Protein AF-A0A958DRS2-F1 (afdb_monomer_lite)

Structure (mmCIF, N/CA/C/O backbone):
data_AF-A0A958DRS2-F1
#
_entry.id   AF-A0A958DRS2-F1
#
loop_
_atom_site.group_PDB
_atom_site.id
_atom_site.type_symbol
_atom_site.label_atom_id
_atom_site.label_alt_id
_atom_site.label_comp_id
_atom_site.label_asym_id
_atom_site.label_entity_id
_atom_site.label_seq_id
_atom_site.pdbx_PDB_ins_code
_atom_site.Cartn_x
_atom_site.Cartn_y
_atom_site.Cartn_z
_atom_site.occupancy
_atom_site.B_iso_or_equiv
_atom_site.auth_seq_id
_atom_site.auth_comp_id
_atom_site.auth_asym_id
_atom_site.auth_atom_id
_atom_site.pdbx_PDB_model_num
ATOM 1 N N . MET A 1 1 ? 1.017 -4.886 -2.781 1.00 92.25 1 MET A N 1
ATOM 2 C CA . MET A 1 1 ? 1.422 -5.339 -1.421 1.00 92.25 1 MET A CA 1
ATOM 3 C C . MET A 1 1 ? 0.727 -4.488 -0.355 1.00 92.25 1 MET A C 1
ATOM 5 O O . MET A 1 1 ? 0.595 -3.293 -0.593 1.00 92.25 1 MET A O 1
ATOM 9 N N . PRO A 1 2 ? 0.259 -5.041 0.782 1.00 95.50 2 PRO A N 1
ATOM 10 C CA . PRO A 1 2 ? -0.400 -4.249 1.824 1.00 95.50 2 PRO A CA 1
ATOM 11 C C . PRO A 1 2 ? 0.591 -3.357 2.588 1.00 95.50 2 PRO A C 1
ATOM 13 O O . PRO A 1 2 ? 1.622 -3.830 3.058 1.00 95.50 2 PRO A O 1
ATOM 16 N N . LEU A 1 3 ? 0.252 -2.076 2.738 1.00 95.75 3 LEU A N 1
ATOM 17 C CA . LEU A 1 3 ? 0.984 -1.079 3.521 1.00 95.75 3 LEU A CA 1
ATOM 18 C C . LEU A 1 3 ? 0.074 -0.500 4.620 1.00 95.75 3 LEU A C 1
ATOM 20 O O . LEU A 1 3 ? -0.579 0.529 4.412 1.00 95.75 3 LEU A O 1
ATOM 24 N N . PRO A 1 4 ? -0.022 -1.161 5.788 1.00 95.81 4 PRO A N 1
ATOM 25 C CA . PRO A 1 4 ? -0.774 -0.635 6.921 1.00 95.81 4 PRO A CA 1
ATOM 26 C C . PRO A 1 4 ? -0.100 0.615 7.495 1.00 95.81 4 PRO A C 1
ATOM 28 O O . PRO A 1 4 ? 1.078 0.585 7.842 1.00 95.81 4 PRO A O 1
ATOM 31 N N . ILE A 1 5 ? -0.862 1.696 7.670 1.00 95.88 5 ILE A N 1
ATOM 32 C CA . ILE A 1 5 ? -0.337 2.936 8.275 1.00 95.88 5 ILE A CA 1
ATOM 33 C C . ILE A 1 5 ? -0.509 2.9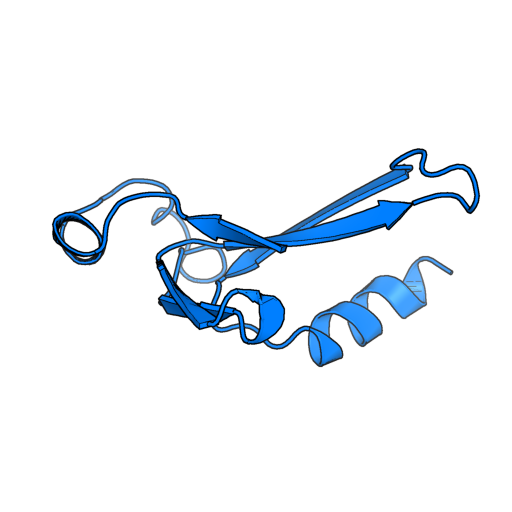66 9.797 1.00 95.88 5 ILE A C 1
ATOM 35 O O . ILE A 1 5 ? 0.190 3.683 10.509 1.00 95.88 5 ILE A O 1
ATOM 39 N N . CYS A 1 6 ? -1.474 2.207 10.317 1.00 95.38 6 CYS A N 1
ATOM 40 C CA . CYS A 1 6 ? -1.673 2.018 11.745 1.00 95.38 6 CYS A CA 1
ATOM 41 C C . CYS A 1 6 ? -2.465 0.737 12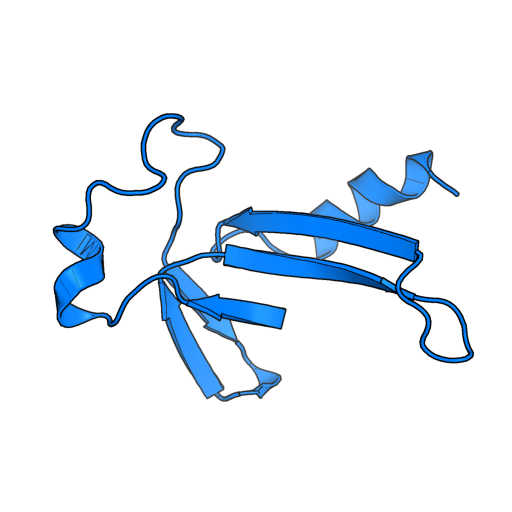.020 1.00 95.38 6 CYS A C 1
ATOM 43 O O . CYS A 1 6 ? -3.070 0.144 11.129 1.00 95.38 6 CYS A O 1
ATOM 45 N N . GLN A 1 7 ? -2.490 0.337 13.289 1.00 94.19 7 GLN A N 1
ATOM 46 C CA . GLN A 1 7 ? -3.337 -0.757 13.752 1.00 94.19 7 GLN A CA 1
ATOM 47 C C . GLN A 1 7 ? -4.823 -0.371 13.727 1.00 94.19 7 GLN A C 1
ATOM 49 O O . GLN A 1 7 ? -5.183 0.792 13.936 1.00 94.19 7 GLN A O 1
ATOM 54 N N . PHE A 1 8 ? -5.704 -1.363 13.582 1.00 92.88 8 PHE A N 1
ATOM 55 C CA . PHE A 1 8 ? -7.163 -1.179 13.507 1.00 92.88 8 PHE A CA 1
ATOM 56 C C . PHE A 1 8 ? -7.768 -0.351 14.637 1.00 92.88 8 PHE A C 1
ATOM 58 O O . PHE A 1 8 ? -8.648 0.474 14.391 1.00 92.88 8 PHE A O 1
ATOM 65 N N . ALA A 1 9 ? -7.235 -0.471 15.854 1.00 94.44 9 ALA A N 1
ATOM 66 C CA . ALA A 1 9 ? -7.672 0.328 16.997 1.00 94.44 9 ALA A CA 1
ATOM 67 C C . ALA A 1 9 ? -7.536 1.854 16.780 1.00 94.44 9 ALA A C 1
ATOM 69 O O . ALA 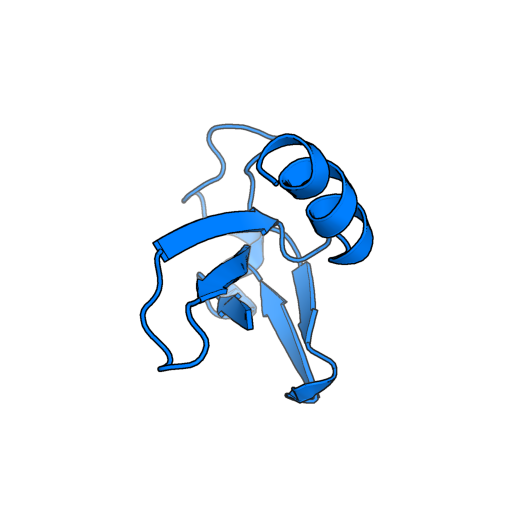A 1 9 ? -8.197 2.643 17.466 1.00 94.44 9 ALA A O 1
ATOM 70 N N . ARG A 1 10 ? -6.672 2.299 15.856 1.00 95.19 10 ARG A N 1
ATOM 71 C CA . ARG A 1 10 ? -6.418 3.717 15.551 1.00 95.19 10 ARG A CA 1
ATOM 72 C C . ARG A 1 10 ? -6.943 4.169 14.187 1.00 95.19 10 ARG A C 1
ATOM 74 O O . ARG A 1 10 ? -7.030 5.377 13.985 1.00 95.19 10 ARG A O 1
ATOM 81 N N . ALA A 1 11 ? -7.376 3.260 13.314 1.00 94.50 11 ALA A N 1
ATOM 82 C CA . ALA A 1 11 ? -7.793 3.568 11.940 1.00 94.50 11 ALA A CA 1
ATOM 83 C C . ALA A 1 11 ? -8.832 4.707 11.843 1.00 94.50 11 ALA A C 1
ATOM 85 O O . ALA A 1 11 ? -8.681 5.654 11.071 1.00 94.50 11 ALA A O 1
ATOM 86 N N . LYS A 1 12 ? -9.852 4.693 12.711 1.00 91.56 12 LYS A N 1
ATOM 87 C CA . LYS A 1 12 ? -10.889 5.743 12.734 1.00 91.56 12 LYS A CA 1
ATOM 88 C C . LYS A 1 12 ? -10.413 7.082 13.314 1.00 91.56 12 LYS A C 1
ATOM 90 O O . LYS A 1 12 ? -10.963 8.118 12.968 1.00 91.56 12 LYS A O 1
ATOM 95 N N . ARG A 1 13 ? -9.403 7.071 14.191 1.00 94.06 13 ARG A N 1
ATOM 96 C CA . ARG A 1 13 ? -8.933 8.250 14.947 1.00 94.06 13 ARG A CA 1
ATOM 97 C C . ARG A 1 13 ? -7.700 8.915 14.340 1.00 94.06 13 ARG A C 1
ATOM 99 O O . ARG A 1 13 ? -7.390 10.044 14.705 1.00 94.06 13 ARG A O 1
ATOM 106 N N . THR A 1 14 ? -6.978 8.224 13.456 1.00 92.75 14 THR A N 1
ATOM 107 C CA . THR A 1 14 ? -5.804 8.810 12.807 1.00 92.75 14 THR A CA 1
ATOM 108 C C . THR A 1 14 ? -6.211 9.985 11.924 1.00 92.75 14 THR A C 1
ATOM 110 O O . THR A 1 14 ? -7.240 9.935 11.245 1.00 92.75 14 THR A O 1
ATOM 113 N N . ARG A 1 15 ? -5.400 11.040 11.961 1.00 91.69 15 ARG A N 1
ATOM 114 C CA . ARG A 1 15 ? -5.547 12.250 11.138 1.00 91.69 15 ARG A CA 1
ATOM 115 C C . ARG A 1 15 ? -4.519 12.313 10.006 1.00 91.69 15 ARG A C 1
ATOM 117 O O . ARG A 1 15 ? -4.619 13.187 9.164 1.00 91.69 15 ARG A O 1
ATOM 124 N N . ILE A 1 16 ? -3.543 11.407 10.027 1.00 93.00 16 ILE A N 1
ATOM 125 C CA . ILE A 1 16 ? -2.429 11.354 9.080 1.00 93.00 16 ILE A CA 1
ATOM 126 C C . ILE A 1 16 ? -2.934 10.829 7.732 1.00 93.00 16 ILE A C 1
ATOM 128 O O . ILE A 1 16 ? -3.740 9.892 7.719 1.00 93.00 16 ILE A O 1
ATOM 132 N N . CYS A 1 17 ? -2.430 11.410 6.640 1.00 92.56 17 CYS A N 1
ATOM 133 C CA . CYS A 1 17 ? -2.740 11.036 5.259 1.00 92.56 17 CYS A CA 1
ATOM 134 C C . CYS A 1 17 ? -4.215 11.245 4.865 1.00 92.56 17 CYS A C 1
ATOM 136 O O . CYS A 1 17 ? -4.731 10.547 4.004 1.00 92.56 17 CYS A O 1
ATOM 138 N N . LYS A 1 18 ? -4.930 12.165 5.521 1.00 92.56 18 LYS A N 1
ATOM 139 C CA . LYS A 1 18 ? -6.349 12.474 5.241 1.00 92.56 18 LYS A CA 1
ATOM 140 C C . LYS A 1 18 ? -6.547 13.889 4.694 1.00 92.56 18 LYS A C 1
ATOM 142 O O . LYS A 1 18 ? -7.633 14.448 4.811 1.00 92.56 18 LYS A O 1
ATOM 147 N N . GLU A 1 19 ? -5.490 14.490 4.158 1.00 93.12 19 GLU A N 1
ATOM 148 C CA . GLU A 1 19 ? -5.492 15.858 3.640 1.00 93.12 19 GLU A CA 1
ATOM 149 C C . GLU A 1 19 ? -6.299 15.964 2.339 1.00 93.12 19 GLU A C 1
ATOM 151 O O . GLU A 1 19 ? -7.012 16.945 2.141 1.00 93.12 19 GLU A O 1
ATOM 156 N N . SER A 1 20 ? -6.226 14.936 1.486 1.00 93.56 20 SER A N 1
ATOM 157 C CA . SER A 1 20 ? -7.039 14.791 0.277 1.00 93.56 20 SER A CA 1
ATOM 158 C C . SER A 1 20 ? -7.911 13.546 0.375 1.00 93.56 20 SER A C 1
ATOM 160 O O . SER A 1 20 ? -7.463 12.501 0.844 1.00 93.56 20 SER A O 1
ATOM 162 N N . TYR A 1 21 ? -9.163 13.659 -0.072 1.00 89.12 21 TYR A N 1
ATOM 163 C CA . TYR A 1 21 ? -10.112 12.548 -0.065 1.00 89.12 21 TYR A CA 1
ATOM 164 C C . TYR A 1 21 ? -9.681 11.421 -1.013 1.00 89.12 21 TYR A C 1
ATOM 166 O O . TYR A 1 21 ? -9.778 10.253 -0.652 1.00 89.12 21 TYR A O 1
ATOM 174 N N . GLU A 1 22 ? -9.159 11.764 -2.192 1.00 89.19 22 GLU A N 1
ATOM 175 C CA . GLU A 1 22 ? -8.797 10.784 -3.225 1.00 89.19 22 GLU A CA 1
ATOM 176 C C . GLU A 1 22 ? -7.591 9.923 -2.832 1.00 89.19 22 GLU A C 1
ATOM 178 O O . GLU A 1 22 ? -7.528 8.744 -3.171 1.00 89.19 22 GLU A O 1
ATOM 183 N N . SER A 1 23 ? -6.650 10.493 -2.076 1.00 91.12 23 SER A N 1
ATOM 184 C CA . SER A 1 23 ? -5.467 9.784 -1.583 1.00 91.12 23 SER A CA 1
ATOM 185 C C . SER A 1 23 ? -5.602 9.323 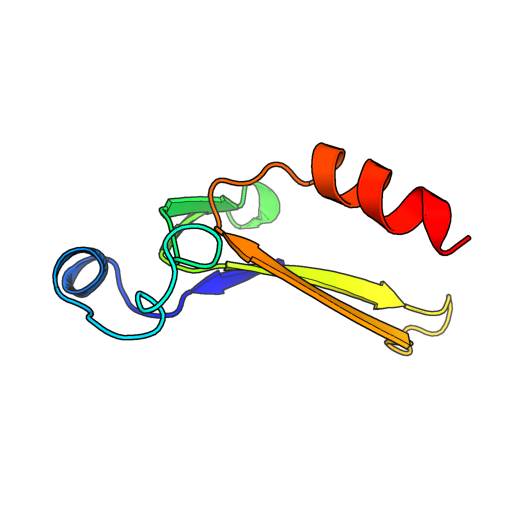-0.131 1.00 91.12 23 SER A C 1
ATOM 187 O O . SER A 1 23 ? -4.623 8.852 0.454 1.00 91.12 23 SER A O 1
ATOM 189 N N . ALA A 1 24 ? -6.787 9.441 0.474 1.00 95.56 24 ALA A N 1
ATOM 190 C CA . ALA A 1 24 ? -6.996 9.033 1.855 1.00 95.56 24 ALA A CA 1
ATOM 191 C C . ALA A 1 24 ? -6.830 7.508 2.017 1.00 95.56 24 ALA A C 1
ATOM 193 O O . ALA A 1 24 ? -7.255 6.737 1.155 1.00 95.56 24 ALA A O 1
ATOM 194 N N . PRO A 1 25 ? -6.238 7.037 3.128 1.00 96.38 25 PRO A N 1
ATOM 195 C CA . PRO A 1 25 ? -6.122 5.617 3.408 1.00 96.38 25 PRO A CA 1
ATOM 196 C C . PRO A 1 25 ? -7.504 5.027 3.678 1.00 96.38 25 PRO A C 1
ATOM 198 O O . PRO A 1 25 ? -8.360 5.666 4.298 1.00 96.38 25 PRO A O 1
ATOM 201 N N . ASP A 1 26 ? -7.674 3.766 3.305 1.00 96.62 26 ASP A N 1
ATOM 202 C CA . ASP A 1 26 ? -8.926 3.046 3.509 1.00 96.62 26 ASP A CA 1
ATOM 203 C C . ASP A 1 26 ? -8.672 1.629 4.035 1.00 96.62 26 ASP A C 1
ATOM 205 O O . ASP A 1 26 ? -7.528 1.200 4.225 1.00 96.62 26 ASP A O 1
ATOM 209 N N . PHE A 1 27 ? -9.746 0.908 4.333 1.00 96.00 27 PHE A N 1
ATOM 210 C CA . PHE A 1 27 ? -9.709 -0.497 4.694 1.00 96.00 27 PHE A CA 1
ATOM 211 C C . PHE A 1 27 ? -9.625 -1.366 3.441 1.00 96.00 27 PHE A C 1
ATOM 213 O O . PHE A 1 27 ? -10.348 -1.170 2.469 1.00 96.00 27 PHE A O 1
ATOM 220 N N . GLY A 1 28 ? -8.764 -2.375 3.493 1.00 95.38 28 GLY A N 1
ATOM 221 C CA . GLY A 1 28 ? -8.640 -3.371 2.441 1.00 95.38 28 GLY A CA 1
ATOM 222 C C . GLY A 1 28 ? -8.304 -4.740 3.003 1.00 95.38 28 GLY A C 1
ATOM 223 O O . GLY A 1 28 ? -7.927 -4.887 4.168 1.00 95.38 28 GLY A O 1
ATOM 224 N N . PHE A 1 29 ? -8.447 -5.754 2.158 1.00 95.19 29 PHE A N 1
ATOM 225 C CA . PHE A 1 29 ? -8.123 -7.136 2.487 1.00 95.19 29 PHE A CA 1
ATOM 226 C C . PHE A 1 29 ? -7.027 -7.653 1.557 1.00 95.19 29 PHE A C 1
ATOM 228 O O . PHE A 1 29 ? -7.131 -7.545 0.335 1.00 95.19 29 PHE A O 1
ATOM 235 N N . CYS A 1 30 ? -5.972 -8.223 2.137 1.00 93.25 30 CYS A N 1
ATOM 236 C CA . CYS A 1 30 ? -4.923 -8.902 1.394 1.00 93.25 30 CYS A CA 1
ATOM 237 C C . CYS A 1 30 ? -5.178 -10.410 1.419 1.00 93.25 30 CYS A C 1
ATOM 239 O O . CYS A 1 30 ? -4.894 -11.076 2.413 1.00 93.25 30 CYS A O 1
ATOM 241 N N . ALA A 1 31 ? -5.663 -10.961 0.303 1.00 92.75 31 ALA A N 1
ATOM 242 C CA . ALA A 1 31 ? -5.941 -12.393 0.187 1.00 92.75 31 ALA A CA 1
ATOM 243 C C . ALA A 1 31 ? -4.688 -13.262 0.396 1.00 92.75 31 ALA A C 1
ATOM 245 O O . ALA A 1 31 ? -4.763 -14.285 1.069 1.00 92.75 31 ALA A O 1
ATOM 246 N N . ALA A 1 32 ? -3.531 -12.819 -0.110 1.00 92.44 32 ALA A N 1
ATOM 247 C CA . ALA A 1 32 ? -2.264 -13.542 0.020 1.00 92.44 32 ALA A CA 1
ATOM 248 C C . ALA A 1 32 ? -1.782 -13.679 1.475 1.00 92.44 32 ALA A C 1
ATOM 250 O O . ALA A 1 32 ? -1.112 -14.650 1.808 1.00 92.44 32 ALA A O 1
ATOM 251 N N . GLN A 1 33 ? -2.117 -12.714 2.337 1.00 93.06 33 GLN A N 1
ATOM 252 C CA . GLN A 1 33 ? -1.738 -12.721 3.753 1.00 93.06 33 GLN A CA 1
ATOM 253 C C . GLN A 1 33 ? -2.900 -13.102 4.680 1.00 93.06 33 GLN A C 1
ATOM 255 O O . GLN A 1 33 ? -2.687 -13.238 5.879 1.00 93.06 33 GLN A O 1
ATOM 260 N N . GLN A 1 34 ? -4.116 -13.263 4.146 1.00 95.56 34 GLN A N 1
ATOM 261 C CA . GLN A 1 34 ? -5.355 -13.460 4.907 1.00 95.56 34 GLN A CA 1
ATOM 262 C C . GLN A 1 34 ? -5.588 -12.399 5.995 1.00 95.56 34 GLN A C 1
ATOM 264 O O . GLN A 1 34 ? -6.114 -12.686 7.070 1.00 95.56 34 GLN A O 1
ATOM 269 N N . THR A 1 35 ? -5.210 -11.151 5.720 1.00 94.44 35 THR A N 1
ATOM 270 C CA . THR A 1 35 ? -5.293 -10.051 6.685 1.00 94.44 35 THR A CA 1
ATOM 2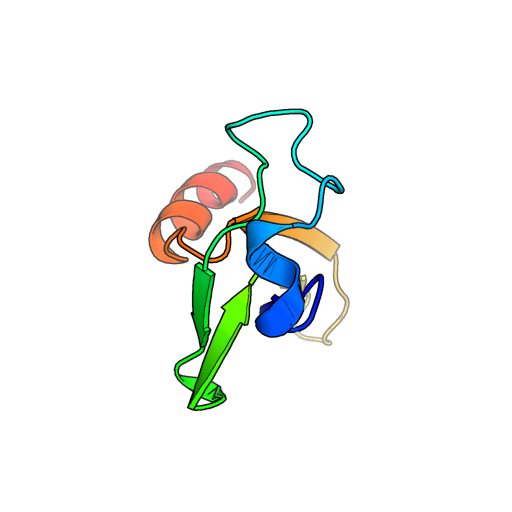71 C C . THR A 1 35 ? -6.085 -8.876 6.135 1.00 94.44 35 THR A C 1
ATOM 273 O O . THR A 1 35 ? -5.932 -8.460 4.985 1.00 94.44 35 THR A O 1
ATOM 276 N N . THR A 1 36 ? -6.923 -8.301 6.994 1.00 95.69 36 THR A N 1
ATOM 277 C CA . THR A 1 36 ? -7.542 -6.996 6.754 1.00 95.69 36 THR A CA 1
ATOM 278 C C . THR A 1 36 ? -6.644 -5.924 7.363 1.00 95.69 3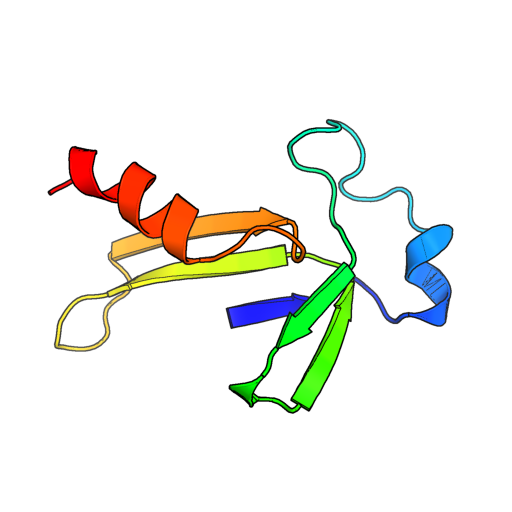6 THR A C 1
ATOM 280 O O . THR A 1 36 ? -6.120 -6.099 8.463 1.00 95.69 36 THR A O 1
ATOM 283 N N . TYR A 1 37 ? -6.463 -4.807 6.666 1.00 96.50 37 TYR A N 1
ATOM 284 C CA . TYR A 1 37 ? -5.579 -3.725 7.093 1.00 96.50 37 TYR A CA 1
ATOM 285 C C . TYR A 1 37 ? -6.139 -2.355 6.692 1.00 96.50 37 TYR A C 1
ATOM 287 O O . TYR A 1 37 ? -7.042 -2.253 5.865 1.00 96.50 37 TYR A O 1
ATOM 295 N N . PHE A 1 38 ? -5.645 -1.303 7.349 1.00 97.25 38 PHE A N 1
ATOM 296 C CA . PHE A 1 38 ? -6.030 0.082 7.091 1.00 97.25 38 PHE A CA 1
ATOM 297 C C . PHE A 1 38 ? -4.804 0.853 6.611 1.00 97.25 38 PHE A C 1
ATOM 299 O O . PHE A 1 38 ? -3.802 0.940 7.332 1.00 97.25 38 PHE A O 1
ATOM 306 N N . GLY A 1 39 ? -4.868 1.385 5.396 1.00 97.12 39 GLY A N 1
ATOM 307 C CA . GLY A 1 39 ? -3.737 2.045 4.756 1.00 97.12 39 GLY A CA 1
ATOM 308 C C . GLY A 1 39 ? -3.818 1.981 3.238 1.00 97.12 39 GLY A C 1
ATOM 309 O O . GLY A 1 39 ? -4.849 2.306 2.648 1.00 97.12 39 GLY A O 1
ATOM 310 N N . TYR A 1 40 ? -2.713 1.553 2.629 1.00 96.31 40 TYR A N 1
ATOM 311 C CA . TYR A 1 40 ? -2.490 1.618 1.188 1.00 96.31 40 TYR A CA 1
ATOM 312 C C . TYR A 1 40 ? -2.089 0.273 0.591 1.00 96.31 40 TYR A C 1
ATOM 314 O O . TYR A 1 40 ? -1.665 -0.653 1.283 1.00 96.31 40 TYR A O 1
ATOM 322 N N . LYS A 1 41 ? -2.186 0.171 -0.727 1.00 94.44 41 LYS A N 1
ATOM 323 C CA . LYS A 1 41 ? -1.527 -0.852 -1.529 1.00 94.44 41 LYS A CA 1
ATOM 324 C C . LYS A 1 41 ? -0.325 -0.234 -2.221 1.00 94.44 41 LYS A C 1
ATOM 326 O O . LYS A 1 41 ? -0.473 0.773 -2.903 1.00 94.44 41 LYS A O 1
ATOM 331 N N . LEU A 1 42 ? 0.832 -0.868 -2.053 1.00 93.94 42 LEU A N 1
ATOM 332 C CA . LEU A 1 42 ? 2.009 -0.620 -2.876 1.00 93.94 42 LEU A CA 1
ATOM 333 C C . LEU A 1 42 ? 1.884 -1.382 -4.185 1.00 93.94 42 LEU A C 1
ATOM 335 O O . LEU A 1 42 ? 1.769 -2.617 -4.166 1.00 93.94 42 LEU A O 1
ATOM 339 N N . HIS A 1 43 ? 1.987 -0.644 -5.277 1.00 92.50 43 HIS A N 1
ATOM 340 C CA . HIS A 1 43 ? 2.180 -1.166 -6.616 1.00 92.50 43 HIS A CA 1
ATOM 341 C C . HIS A 1 43 ? 3.601 -0.835 -7.054 1.00 92.50 43 HIS A C 1
ATOM 343 O O . HIS A 1 43 ? 4.067 0.279 -6.842 1.00 92.50 43 HIS A O 1
ATOM 349 N N . SER A 1 44 ? 4.321 -1.802 -7.609 1.00 91.62 44 SER A N 1
ATOM 350 C CA . SER A 1 44 ? 5.710 -1.613 -8.025 1.00 91.62 44 SER A CA 1
ATOM 351 C C . SER A 1 44 ? 5.963 -2.318 -9.341 1.00 91.62 44 SER A C 1
ATOM 353 O O . SER A 1 44 ? 5.524 -3.455 -9.523 1.00 91.62 44 SER A O 1
ATOM 355 N N . ILE A 1 45 ? 6.715 -1.666 -10.218 1.00 90.81 45 ILE A N 1
ATOM 356 C CA . ILE A 1 45 ? 7.215 -2.262 -11.449 1.00 90.81 45 ILE A CA 1
ATOM 357 C C . ILE A 1 45 ? 8.675 -2.616 -11.222 1.00 90.81 45 ILE A C 1
ATOM 359 O O . ILE A 1 45 ? 9.454 -1.793 -10.737 1.00 90.81 45 ILE A O 1
ATOM 363 N N . CYS A 1 46 ? 9.026 -3.857 -11.538 1.00 92.31 46 CYS A N 1
ATOM 364 C CA . CYS A 1 46 ? 10.357 -4.391 -11.311 1.00 92.31 46 CYS A CA 1
ATOM 365 C C . CYS A 1 46 ? 10.900 -5.010 -12.597 1.00 92.31 46 CYS A C 1
ATOM 367 O O . CYS A 1 46 ? 10.144 -5.584 -13.383 1.00 92.31 46 CYS A O 1
ATOM 369 N N . SER A 1 47 ? 12.217 -4.932 -12.787 1.00 93.00 47 SER A N 1
ATOM 370 C CA . SER A 1 47 ? 12.909 -5.734 -13.791 1.00 93.00 47 SER A CA 1
ATOM 371 C C . SER A 1 47 ? 12.799 -7.226 -13.465 1.00 93.00 47 SER A C 1
ATOM 373 O O . SER A 1 47 ? 12.473 -7.618 -12.341 1.00 93.00 47 SER A O 1
ATOM 375 N N . ILE A 1 48 ? 13.124 -8.070 -14.446 1.00 93.31 48 ILE A N 1
ATOM 376 C CA . ILE A 1 48 ? 13.176 -9.530 -14.269 1.00 93.31 48 ILE A CA 1
ATOM 377 C C . ILE A 1 48 ? 14.204 -9.914 -13.189 1.00 93.31 48 ILE A C 1
ATOM 379 O O . ILE A 1 48 ? 13.976 -10.856 -12.435 1.00 93.31 48 ILE A O 1
ATOM 383 N N . ASP A 1 49 ? 15.278 -9.131 -13.052 1.00 95.94 49 ASP A N 1
ATOM 384 C CA . ASP A 1 49 ? 16.303 -9.301 -12.013 1.00 95.94 49 ASP A CA 1
ATOM 385 C C . ASP A 1 49 ? 15.866 -8.782 -10.627 1.00 95.94 49 ASP A C 1
ATOM 387 O O . ASP A 1 49 ? 16.636 -8.823 -9.669 1.00 95.94 49 ASP A O 1
ATOM 391 N N . GLY A 1 50 ? 14.636 -8.271 -10.500 1.00 92.25 50 GLY A N 1
ATOM 392 C CA . GLY A 1 50 ? 14.061 -7.809 -9.236 1.00 92.25 50 GLY A CA 1
ATOM 393 C C . GLY A 1 50 ? 14.390 -6.362 -8.860 1.00 92.25 50 GLY A C 1
ATOM 394 O O . GLY A 1 50 ? 14.155 -5.966 -7.718 1.00 92.25 50 GLY A O 1
ATOM 395 N N . VAL A 1 51 ? 14.908 -5.548 -9.785 1.00 95.38 51 VAL A N 1
ATOM 396 C CA . VAL A 1 51 ? 15.192 -4.125 -9.532 1.00 95.38 51 VAL A CA 1
ATOM 397 C C . VAL A 1 51 ? 13.915 -3.306 -9.701 1.00 95.38 51 VAL A C 1
ATOM 399 O O . VAL A 1 51 ? 13.342 -3.286 -10.787 1.00 95.38 51 VAL A O 1
ATOM 402 N N . VAL A 1 52 ? 13.476 -2.608 -8.649 1.00 93.12 52 VAL A N 1
ATOM 403 C CA . VAL A 1 52 ? 12.294 -1.727 -8.701 1.00 93.12 52 VAL A CA 1
ATOM 404 C C . VAL A 1 52 ? 12.603 -0.502 -9.564 1.00 93.12 52 VAL A C 1
ATOM 406 O O . VAL A 1 52 ? 13.490 0.281 -9.231 1.00 93.12 52 VAL A O 1
ATOM 409 N N . SER A 1 53 ? 11.865 -0.321 -10.659 1.00 91.19 53 SER A N 1
ATOM 410 C CA . SER A 1 53 ? 11.997 0.830 -11.560 1.00 91.19 53 SER A CA 1
ATOM 411 C C . SER A 1 53 ? 11.053 1.975 -11.196 1.00 91.19 53 SER A C 1
ATOM 413 O O . SER A 1 53 ? 11.416 3.140 -11.326 1.00 91.19 53 SER A O 1
ATOM 415 N N . SER A 1 54 ? 9.840 1.655 -10.746 1.00 90.81 54 SER A N 1
ATOM 416 C CA . SER A 1 54 ? 8.825 2.633 -10.350 1.00 90.81 54 SER A CA 1
ATOM 417 C C . SER A 1 54 ? 7.877 2.037 -9.316 1.00 90.81 54 SER A C 1
ATOM 419 O O . SER A 1 54 ? 7.747 0.815 -9.194 1.00 90.81 54 SER A O 1
ATOM 421 N N . PHE A 1 55 ? 7.226 2.904 -8.547 1.00 91.75 55 PHE A N 1
ATOM 422 C CA . PHE A 1 55 ? 6.220 2.501 -7.578 1.00 91.75 55 PHE A CA 1
ATOM 423 C C . PHE A 1 55 ? 5.115 3.543 -7.473 1.00 91.75 55 PHE A C 1
ATOM 425 O O . PHE A 1 55 ? 5.334 4.720 -7.754 1.00 91.75 55 PHE A O 1
ATOM 432 N N . ASP A 1 56 ? 3.948 3.090 -7.035 1.00 92.50 56 ASP A N 1
ATOM 433 C CA . ASP A 1 56 ? 2.791 3.928 -6.772 1.00 92.50 56 ASP A CA 1
ATOM 434 C C . ASP A 1 56 ? 1.979 3.389 -5.587 1.00 92.50 56 ASP A C 1
ATOM 436 O O . ASP A 1 56 ? 2.115 2.229 -5.174 1.00 92.50 56 ASP A O 1
ATOM 440 N N . LEU A 1 57 ? 1.139 4.250 -5.021 1.00 92.88 57 LEU A N 1
ATOM 441 C CA . LEU A 1 57 ? 0.298 3.973 -3.869 1.00 92.88 57 LEU A CA 1
ATOM 442 C C . LEU A 1 57 ? -1.166 4.220 -4.212 1.00 92.88 57 LEU A C 1
ATOM 444 O O . LEU A 1 57 ? -1.539 5.272 -4.712 1.00 92.88 57 LEU A O 1
ATOM 448 N N . SER A 1 58 ? -2.020 3.274 -3.834 1.00 93.62 58 SER A N 1
ATOM 449 C CA . SER A 1 58 ? -3.477 3.450 -3.899 1.00 93.62 58 SER A CA 1
ATOM 450 C C . SER A 1 58 ? -4.115 3.135 -2.548 1.00 93.62 58 SER A C 1
ATOM 452 O O . SER A 1 58 ? -3.547 2.342 -1.785 1.00 93.62 58 SER A O 1
ATOM 454 N N . PRO A 1 59 ? -5.273 3.727 -2.206 1.00 95.12 59 PRO A N 1
ATOM 455 C CA . PRO A 1 59 ? -6.027 3.339 -1.018 1.00 95.12 59 PRO A CA 1
ATOM 456 C C . PRO A 1 59 ? -6.281 1.829 -0.986 1.00 95.12 59 PRO A C 1
ATOM 458 O O . PRO A 1 59 ? -6.473 1.195 -2.023 1.00 95.12 59 PRO A O 1
ATOM 461 N N . ALA A 1 60 ? -6.296 1.226 0.204 1.00 95.25 60 ALA A N 1
ATOM 462 C CA . ALA A 1 60 ? -6.395 -0.230 0.318 1.00 95.25 60 ALA A CA 1
ATOM 463 C C . ALA A 1 60 ? -7.681 -0.840 -0.277 1.00 95.25 60 ALA A C 1
ATOM 465 O O . ALA A 1 60 ? -7.698 -2.033 -0.586 1.00 95.25 60 ALA A O 1
ATOM 466 N N . SER A 1 61 ? -8.735 -0.042 -0.449 1.00 93.75 61 SER A N 1
ATOM 467 C CA . SER A 1 61 ? -10.001 -0.446 -1.064 1.00 93.75 61 SER A CA 1
ATOM 468 C C . SER A 1 61 ? -9.963 -0.476 -2.597 1.00 93.75 61 SER A C 1
ATOM 470 O O . SER A 1 61 ? -10.800 -1.142 -3.211 1.00 93.75 61 SER A O 1
ATOM 472 N N . VAL A 1 62 ? -8.981 0.174 -3.233 1.00 91.31 62 VAL A N 1
ATOM 473 C CA . VAL A 1 62 ? -8.842 0.192 -4.696 1.00 91.31 62 VAL A CA 1
ATOM 474 C C . VAL A 1 62 ? -8.396 -1.176 -5.203 1.00 91.31 62 VAL A C 1
ATOM 476 O O . VAL A 1 62 ? -7.534 -1.839 -4.625 1.00 91.31 62 VAL A O 1
ATOM 479 N N . THR A 1 63 ? -9.010 -1.633 -6.290 1.00 86.19 63 THR A N 1
ATOM 480 C CA . THR A 1 63 ? -8.718 -2.925 -6.923 1.00 86.19 63 THR A CA 1
ATOM 481 C C . THR A 1 63 ? -7.535 -2.826 -7.878 1.00 86.19 63 THR A C 1
ATOM 483 O O . THR A 1 63 ? -7.465 -1.913 -8.693 1.00 86.19 63 THR A O 1
ATOM 486 N N . ASP A 1 64 ? -6.654 -3.826 -7.837 1.00 85.94 64 ASP A N 1
ATOM 487 C CA . ASP A 1 64 ? -5.395 -3.837 -8.597 1.00 85.94 64 ASP A CA 1
ATOM 488 C C . ASP A 1 64 ? -5.626 -3.850 -10.125 1.00 85.94 64 ASP A C 1
ATOM 490 O O . ASP A 1 64 ? -4.789 -3.376 -10.884 1.00 85.94 64 ASP A O 1
ATOM 494 N N . ILE A 1 65 ? -6.792 -4.328 -10.587 1.00 86.50 65 ILE A N 1
ATOM 495 C CA . ILE A 1 65 ? -7.186 -4.325 -12.009 1.00 86.50 65 ILE A CA 1
ATOM 496 C C . ILE A 1 65 ? -7.241 -2.901 -12.579 1.00 86.50 65 ILE A C 1
ATOM 498 O O . ILE A 1 65 ? -6.857 -2.700 -13.728 1.00 86.50 65 ILE A O 1
ATOM 502 N N . HIS A 1 66 ? -7.693 -1.920 -11.792 1.00 84.31 66 HIS A N 1
ATOM 503 C CA . HIS A 1 66 ? -7.744 -0.525 -12.236 1.00 84.31 66 HIS A CA 1
ATOM 504 C C . HIS A 1 66 ? -6.332 0.039 -12.413 1.00 84.31 66 HIS A C 1
ATOM 506 O O . HIS A 1 66 ? -6.032 0.613 -13.452 1.00 84.31 66 HIS A O 1
ATOM 512 N N . TYR A 1 67 ? -5.429 -0.264 -11.477 1.00 82.31 67 TYR A N 1
ATOM 513 C CA . TYR A 1 67 ? -4.030 0.150 -11.581 1.00 82.31 67 TYR A CA 1
ATOM 514 C C . TYR A 1 67 ? -3.345 -0.385 -12.852 1.00 82.31 67 TYR A C 1
ATOM 516 O O . TYR A 1 67 ? -2.571 0.322 -13.493 1.00 82.31 67 TYR A O 1
ATOM 524 N N . LEU A 1 68 ? -3.664 -1.619 -13.270 1.00 83.50 68 LEU A N 1
ATOM 525 C CA . LEU A 1 68 ? -3.138 -2.183 -14.521 1.00 83.50 68 LEU A CA 1
ATOM 526 C C . LEU A 1 68 ? -3.559 -1.382 -15.763 1.00 83.50 68 LEU A C 1
ATOM 528 O O . LEU A 1 68 ? -2.822 -1.351 -16.748 1.00 83.50 68 LEU A O 1
ATOM 532 N N . GLN A 1 69 ? -4.734 -0.749 -15.737 1.00 85.75 69 GLN A N 1
ATOM 533 C CA . GLN A 1 69 ? -5.186 0.111 -16.831 1.00 85.75 69 GLN A CA 1
ATOM 534 C C . GLN A 1 69 ? -4.389 1.418 -16.869 1.00 85.75 69 GLN A C 1
ATOM 536 O O . GLN A 1 69 ? -4.014 1.855 -17.958 1.00 85.75 69 GLN A O 1
ATOM 541 N N . ASP A 1 70 ? -4.069 1.981 -15.704 1.00 82.50 70 ASP A N 1
ATOM 542 C CA . ASP A 1 70 ? -3.325 3.238 -15.578 1.00 82.50 70 ASP A CA 1
ATOM 543 C C . ASP A 1 70 ? -1.890 3.095 -16.109 1.00 82.50 70 ASP A C 1
ATOM 545 O O . ASP A 1 70 ? -1.425 3.896 -16.929 1.00 82.50 70 ASP A O 1
ATOM 549 N N . ILE A 1 71 ? -1.205 2.004 -15.742 1.00 84.31 71 ILE A N 1
ATOM 550 C CA . ILE A 1 71 ? 0.177 1.759 -16.183 1.00 84.31 71 ILE A CA 1
ATOM 551 C C . ILE A 1 71 ? 0.302 1.362 -17.654 1.00 84.31 71 ILE A C 1
ATOM 553 O O . ILE A 1 71 ? 1.399 1.425 -18.204 1.00 84.31 71 ILE A O 1
ATOM 557 N N . ARG A 1 72 ? -0.802 1.005 -18.322 1.00 83.75 72 ARG A N 1
ATOM 558 C CA . ARG A 1 72 ? -0.806 0.661 -19.754 1.00 83.75 72 ARG A CA 1
ATOM 559 C C . ARG A 1 72 ? -0.381 1.826 -20.646 1.00 83.75 72 ARG A C 1
ATOM 561 O O . ARG A 1 72 ? -0.082 1.619 -21.806 1.00 83.75 72 ARG A O 1
ATOM 568 N N . SER A 1 73 ? -0.433 3.059 -20.155 1.00 77.06 73 SER A N 1
ATOM 569 C CA . SER A 1 73 ? 0.046 4.225 -20.907 1.00 77.06 73 SER A CA 1
ATOM 570 C C . SER A 1 73 ? 1.563 4.427 -20.806 1.00 77.06 73 SER A C 1
ATOM 572 O O . SER A 1 73 ? 2.144 5.147 -21.616 1.00 77.06 73 SER A O 1
ATOM 574 N N . HIS A 1 74 ? 2.200 3.792 -19.821 1.00 70.94 74 HIS A N 1
ATOM 575 C CA . HIS A 1 74 ? 3.630 3.897 -19.549 1.00 70.94 74 HIS A CA 1
ATOM 576 C C . HIS A 1 74 ? 4.466 2.815 -20.262 1.00 70.94 74 HIS A C 1
ATOM 578 O O . HIS A 1 74 ? 5.694 2.862 -20.171 1.00 70.94 74 HIS A O 1
ATOM 584 N N . TYR A 1 75 ? 3.816 1.883 -20.977 1.00 64.00 75 TYR A N 1
ATOM 585 C CA . TYR A 1 75 ? 4.400 0.770 -21.741 1.00 64.00 75 TYR A CA 1
ATOM 586 C C . TYR A 1 75 ? 3.628 0.538 -23.040 1.00 64.00 75 TYR A C 1
ATOM 588 O O . TYR A 1 75 ? 4.267 0.128 -24.033 1.00 64.00 75 TYR A O 1
#

pLDDT: mean 91.59, std 5.7, range [64.0, 97.25]

Sequence (75 aa):
MPLPICQFARAKRTRICKESYESAPDFGFCAAQQTTYFGYKLHSICSIDGVVSSFDLSPASVTDIHYLQDIRSHY

Foldseek 3Di:
DDDAPDDPVCLVPDPPQPPDPQRRAAWAADPVVRDIGTGWDKDFDADPVGHTPDIDIGHRPDDVVVVVVVCVVVD

Radius of gyration: 13.56 Å; chains: 1; bounding box: 27×29×39 Å

Secondary structure (DSSP, 8-state):
-EEEEE-HHHHTT--TT-SSSTT--EEEEETTTTEEEEEEEEEEEE-TTS-EEEEEEEETTS-HHHHHHHHTT--